Protein AF-A0A3N5NYG0-F1 (afdb_monomer_lite)

Secondary structure (DSSP, 8-state):
-PPPPTTSSSSSHHHHHHHHHHHHHHHHHHHHHH-TTS-HHHHHHHHHHHTT-HHHHHHHHHHT--HHHHHHHHHTT-

Foldseek 3Di:
DDDDDPPPPPVPVVLVVQLVVLVVVLVVLLCQLPPPPHDPVSNVVSVVLLVPDPNNVVSCVSNVHDSVVSNVSVVVPD

Structure (mmCIF, N/CA/C/O backbone):
data_AF-A0A3N5NYG0-F1
#
_entry.id   AF-A0A3N5NYG0-F1
#
loop_
_atom_site.group_PDB
_atom_site.id
_atom_site.type_symbol
_atom_site.label_atom_id
_atom_site.label_alt_id
_atom_site.label_comp_id
_atom_site.label_asym_id
_atom_site.label_entity_id
_atom_site.label_seq_id
_atom_site.pdbx_PDB_ins_code
_atom_site.Cartn_x
_atom_site.Cartn_y
_atom_site.Cartn_z
_atom_site.occupancy
_atom_site.B_iso_or_equiv
_atom_site.auth_seq_id
_atom_site.auth_comp_id
_atom_site.auth_asym_id
_atom_site.auth_atom_id
_atom_site.pdbx_PDB_model_num
ATOM 1 N N . MET A 1 1 ? -4.283 28.038 45.610 1.00 43.84 1 MET A N 1
ATOM 2 C CA . MET A 1 1 ? -4.041 28.010 44.148 1.00 43.84 1 MET A CA 1
ATOM 3 C C . MET A 1 1 ? -3.994 26.559 43.680 1.00 43.84 1 MET A C 1
ATOM 5 O O . MET A 1 1 ? -3.027 25.871 43.976 1.00 43.84 1 MET A O 1
ATOM 9 N N . LYS A 1 2 ? -5.053 26.061 43.028 1.00 43.53 2 LYS A N 1
ATOM 10 C CA . LYS A 1 2 ? -5.063 24.724 42.407 1.00 43.53 2 LYS A CA 1
ATOM 11 C C . LYS A 1 2 ? -4.474 24.855 40.997 1.00 43.53 2 LYS A C 1
ATOM 13 O O . LYS A 1 2 ? -5.023 25.598 40.191 1.00 43.53 2 LYS A O 1
ATOM 18 N N . LYS A 1 3 ? -3.344 24.196 40.721 1.00 45.78 3 LYS A N 1
ATOM 19 C CA . LYS A 1 3 ? -2.774 24.101 39.364 1.00 45.78 3 LYS A CA 1
ATOM 20 C C . LYS A 1 3 ? -3.677 23.192 38.511 1.00 45.78 3 LYS A C 1
ATOM 22 O O . LYS A 1 3 ? -4.109 22.163 39.034 1.00 45.78 3 LYS A O 1
ATOM 27 N N . PRO A 1 4 ? -3.982 23.536 37.248 1.00 49.97 4 PRO A N 1
ATOM 28 C CA . PRO A 1 4 ? -4.752 22.654 36.379 1.00 49.97 4 PRO A CA 1
ATOM 29 C C . PRO A 1 4 ? -3.899 21.441 35.959 1.00 49.97 4 PRO A C 1
ATOM 31 O O . PRO A 1 4 ? -2.675 21.568 35.848 1.00 49.97 4 PRO A O 1
ATOM 34 N N . PRO A 1 5 ? -4.506 20.263 35.735 1.00 48.59 5 PRO A N 1
ATOM 35 C CA . PRO A 1 5 ? -3.777 19.082 35.294 1.00 48.59 5 PRO A CA 1
ATOM 36 C C . PRO A 1 5 ? -3.346 19.240 33.829 1.00 48.59 5 PRO A C 1
ATOM 38 O O . PRO A 1 5 ? -4.170 19.354 32.924 1.00 48.59 5 PRO A O 1
ATOM 41 N N . VAL A 1 6 ? -2.031 19.228 33.601 1.00 54.97 6 VAL A N 1
ATOM 42 C CA . VAL A 1 6 ? -1.352 19.321 32.292 1.00 54.97 6 VAL A CA 1
ATOM 43 C C . VAL A 1 6 ? -1.427 17.979 31.534 1.00 54.97 6 VAL A C 1
ATOM 45 O O . VAL A 1 6 ? -0.459 17.537 30.930 1.00 54.97 6 VAL A O 1
ATOM 48 N N . SER A 1 7 ? -2.561 17.276 31.586 1.00 48.66 7 SER A N 1
ATOM 49 C CA . SER A 1 7 ? -2.683 15.905 31.051 1.00 48.66 7 SER A CA 1
ATOM 50 C C . SER A 1 7 ? -3.632 15.761 29.860 1.00 48.66 7 SER A C 1
ATOM 52 O O . SER A 1 7 ? -3.708 14.678 29.292 1.00 48.66 7 SER A O 1
ATOM 54 N N . LEU A 1 8 ? -4.322 16.824 29.432 1.00 50.34 8 LEU A N 1
ATOM 55 C CA . LEU A 1 8 ? -5.292 16.747 28.325 1.00 50.34 8 LEU A CA 1
ATOM 56 C C . LEU A 1 8 ? -4.771 17.208 26.954 1.00 50.34 8 LEU A C 1
ATOM 58 O O . LEU A 1 8 ? -5.478 17.056 25.965 1.00 50.34 8 LEU A O 1
ATOM 62 N N . LEU A 1 9 ? -3.544 17.729 26.855 1.00 48.56 9 LEU A N 1
ATOM 63 C CA . LEU A 1 9 ? -3.014 18.278 25.593 1.00 48.56 9 LEU A CA 1
ATOM 64 C C . LEU A 1 9 ? -2.072 17.338 24.826 1.00 48.56 9 LEU A C 1
ATOM 66 O O . LEU A 1 9 ? -1.605 17.699 23.750 1.00 48.56 9 LEU A O 1
ATOM 70 N N . ASN A 1 10 ? -1.809 16.130 25.335 1.00 43.12 10 ASN A N 1
ATOM 71 C CA . ASN A 1 10 ? -0.889 15.186 24.685 1.00 43.12 10 ASN A CA 1
ATOM 72 C C . ASN A 1 10 ? -1.588 14.025 23.955 1.00 43.12 10 ASN A C 1
ATOM 74 O O . ASN A 1 10 ? -0.914 13.143 23.432 1.00 43.12 10 ASN A O 1
ATOM 78 N N . SER A 1 11 ? -2.926 14.008 23.926 1.00 45.59 11 SER A N 1
ATOM 79 C CA . SER A 1 11 ? -3.709 12.882 23.390 1.00 45.59 11 SER A CA 1
ATOM 80 C C . SER A 1 11 ? -4.064 13.007 21.903 1.00 45.59 11 SER A C 1
ATOM 82 O O . SER A 1 11 ? -4.408 12.013 21.281 1.00 45.59 11 SER A O 1
ATOM 84 N N . THR A 1 12 ? -3.933 14.192 21.304 1.00 51.62 12 THR A N 1
ATOM 85 C CA . THR A 1 12 ? -4.238 14.408 19.878 1.00 51.62 12 THR A CA 1
ATOM 86 C C . THR A 1 12 ? -3.011 14.239 18.981 1.00 51.62 12 THR A C 1
ATOM 88 O O . THR A 1 12 ? -3.090 13.591 17.948 1.00 51.62 12 THR A O 1
ATOM 91 N N . ARG A 1 13 ? -1.834 14.699 19.425 1.00 50.62 13 ARG A N 1
ATOM 92 C CA . ARG A 1 13 ? -0.603 14.680 18.609 1.00 50.62 13 ARG A CA 1
ATOM 93 C C . ARG A 1 13 ? -0.085 13.268 18.279 1.00 50.62 13 ARG A C 1
ATOM 95 O O . ARG A 1 13 ? 0.618 13.087 17.293 1.00 50.62 13 ARG A O 1
ATOM 102 N N . SER A 1 14 ? -0.405 12.274 19.112 1.00 55.03 14 SER A N 1
ATOM 103 C CA . SER A 1 14 ? 0.022 10.881 18.904 1.00 55.03 14 SER A CA 1
ATOM 104 C C . SER A 1 14 ? -0.810 10.167 17.836 1.00 55.03 14 SER A C 1
ATOM 106 O O . SER A 1 14 ? -0.262 9.385 17.063 1.00 55.03 14 SER A O 1
ATOM 108 N N . VAL A 1 15 ? -2.118 10.439 17.777 1.00 61.34 15 VAL A N 1
ATOM 109 C CA . VAL A 1 15 ? -3.016 9.827 16.784 1.00 61.34 15 VAL A CA 1
ATOM 110 C C . VAL A 1 15 ? -2.642 10.317 15.385 1.00 61.34 15 VAL A C 1
ATOM 112 O O . VAL A 1 15 ? -2.483 9.498 14.485 1.00 61.34 15 VAL A O 1
ATOM 115 N N . ASP A 1 16 ? -2.351 11.613 15.248 1.00 78.69 16 ASP A N 1
ATOM 116 C CA . ASP A 1 16 ? -1.939 12.209 13.975 1.00 78.69 16 ASP A CA 1
ATOM 117 C C . ASP A 1 16 ? -0.606 11.636 13.464 1.00 78.69 16 ASP A C 1
ATOM 119 O O . ASP A 1 16 ? -0.513 11.250 12.305 1.00 78.69 16 ASP A O 1
ATOM 123 N N . ALA A 1 17 ? 0.410 11.470 14.323 1.00 89.56 17 ALA A N 1
ATOM 124 C CA . ALA A 1 17 ? 1.721 10.968 13.889 1.00 89.56 17 ALA A CA 1
ATOM 125 C C . ALA A 1 17 ? 1.691 9.499 13.418 1.00 89.56 1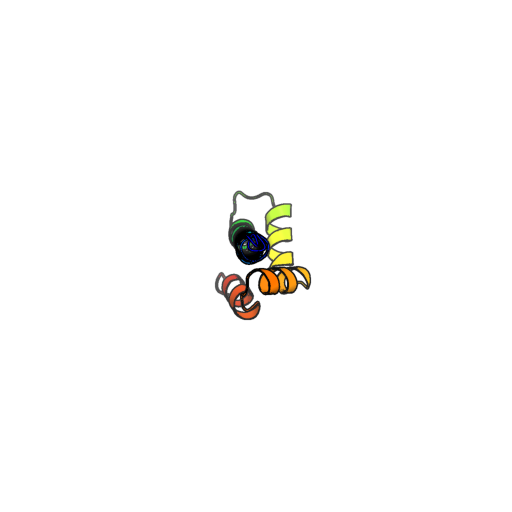7 ALA A C 1
ATOM 127 O O . ALA A 1 17 ? 2.347 9.141 12.437 1.00 89.56 17 ALA A O 1
ATOM 128 N N . HIS A 1 18 ? 0.930 8.634 14.100 1.00 90.88 18 HIS A N 1
ATOM 129 C CA . HIS A 1 18 ? 0.768 7.241 13.670 1.00 90.88 18 HIS A CA 1
ATOM 130 C C . HIS A 1 18 ? -0.061 7.150 12.387 1.00 90.88 18 HIS A C 1
ATOM 132 O O . HIS A 1 18 ? 0.267 6.355 11.506 1.00 90.88 18 HIS A O 1
ATOM 138 N N . GLN A 1 19 ? -1.093 7.986 12.259 1.00 93.62 19 GLN A N 1
ATOM 139 C CA . GLN A 1 19 ? -1.905 8.077 11.052 1.00 93.62 19 GLN A CA 1
ATOM 140 C C . GLN A 1 19 ? -1.075 8.567 9.855 1.00 93.62 19 GLN A C 1
ATOM 142 O O . GLN A 1 19 ? -1.118 7.956 8.789 1.00 93.62 19 GLN A O 1
ATOM 147 N N . GLU A 1 20 ? -0.258 9.608 10.031 1.00 92.81 20 GLU A N 1
ATOM 148 C CA . GLU A 1 20 ? 0.669 10.118 9.013 1.00 92.81 20 GLU A CA 1
ATOM 149 C C . GLU A 1 20 ? 1.679 9.052 8.578 1.00 92.81 20 GLU A C 1
ATOM 151 O O . GLU A 1 20 ? 1.880 8.837 7.379 1.00 92.81 20 GLU A O 1
ATOM 156 N N . LEU A 1 21 ? 2.275 8.335 9.537 1.00 95.44 21 LEU A N 1
ATOM 157 C CA . LEU A 1 21 ? 3.187 7.232 9.242 1.00 95.44 21 LEU A CA 1
ATOM 158 C C . LEU A 1 21 ? 2.480 6.124 8.453 1.00 95.44 21 LEU A C 1
ATOM 160 O O . LEU A 1 21 ? 3.032 5.611 7.480 1.00 95.44 21 LEU A O 1
ATOM 164 N N . ALA A 1 22 ? 1.252 5.779 8.834 1.00 95.75 22 ALA A N 1
ATOM 165 C CA . ALA A 1 22 ? 0.473 4.758 8.153 1.00 95.75 22 ALA A CA 1
ATOM 166 C C . ALA A 1 22 ? 0.138 5.140 6.708 1.00 95.75 22 ALA A C 1
ATOM 168 O O . ALA A 1 22 ? 0.312 4.331 5.793 1.00 95.75 22 ALA A O 1
ATOM 169 N N . VAL A 1 23 ? -0.252 6.396 6.479 1.00 94.62 23 VAL A N 1
ATOM 170 C CA . VAL A 1 23 ? -0.448 6.941 5.131 1.00 94.62 23 VAL A CA 1
ATOM 171 C C . VAL A 1 23 ? 0.854 6.881 4.328 1.00 94.62 23 VAL A C 1
ATOM 173 O O . VAL A 1 23 ? 0.836 6.475 3.164 1.00 94.62 23 VAL A O 1
ATOM 176 N N . ALA A 1 24 ? 1.991 7.236 4.933 1.00 95.94 24 ALA A N 1
ATOM 177 C CA . ALA A 1 24 ? 3.289 7.195 4.267 1.00 95.94 24 ALA A CA 1
ATOM 178 C C . ALA A 1 24 ? 3.691 5.769 3.858 1.00 95.94 24 ALA A C 1
ATOM 180 O O . ALA A 1 24 ? 4.138 5.572 2.728 1.00 95.94 24 ALA A O 1
ATOM 181 N N . VAL A 1 25 ? 3.475 4.774 4.724 1.00 96.25 25 VAL A N 1
ATOM 182 C CA . VAL A 1 25 ? 3.735 3.355 4.424 1.00 96.25 25 VAL A CA 1
ATOM 183 C C . VAL A 1 25 ? 2.894 2.882 3.238 1.00 96.25 25 VAL A C 1
ATOM 185 O O . VAL A 1 25 ? 3.435 2.313 2.289 1.00 96.25 25 VAL A O 1
ATOM 188 N N . ILE A 1 26 ? 1.587 3.164 3.244 1.00 95.69 26 ILE A N 1
ATOM 189 C CA . ILE A 1 26 ? 0.682 2.771 2.153 1.00 95.69 26 ILE A CA 1
ATOM 190 C C . ILE A 1 26 ? 1.084 3.458 0.841 1.00 95.69 26 ILE A C 1
ATOM 192 O O . ILE A 1 26 ? 1.161 2.813 -0.207 1.00 95.69 26 ILE A O 1
ATOM 196 N N . ARG A 1 27 ? 1.395 4.758 0.889 1.00 95.19 27 ARG A N 1
ATOM 197 C CA . ARG A 1 27 ? 1.844 5.522 -0.280 1.00 95.19 27 ARG A CA 1
ATOM 198 C C . ARG A 1 27 ? 3.161 4.988 -0.838 1.00 95.19 27 ARG A C 1
ATOM 200 O O . ARG A 1 27 ? 3.291 4.872 -2.054 1.00 95.19 27 ARG A O 1
ATOM 207 N N . GLN A 1 28 ? 4.118 4.649 0.023 1.00 96.12 28 GLN A N 1
ATOM 208 C CA . GLN A 1 28 ? 5.395 4.089 -0.411 1.00 96.12 28 GLN A CA 1
ATOM 209 C C . GLN A 1 28 ? 5.204 2.720 -1.065 1.00 96.12 28 GLN A C 1
ATOM 211 O O . GLN A 1 28 ? 5.780 2.483 -2.119 1.00 96.12 28 GLN A O 1
ATOM 216 N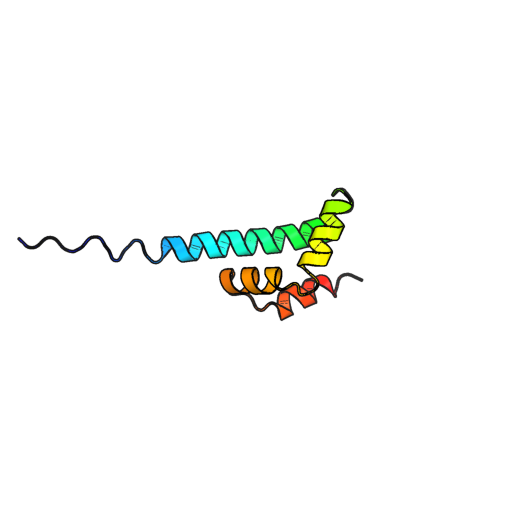 N . ALA A 1 29 ? 4.335 1.863 -0.522 1.00 95.38 29 ALA A N 1
ATOM 217 C CA . ALA A 1 29 ? 4.019 0.584 -1.152 1.00 95.38 29 ALA A CA 1
ATOM 218 C C . ALA A 1 29 ? 3.413 0.756 -2.559 1.00 95.38 29 ALA A C 1
ATOM 220 O O . ALA A 1 29 ? 3.786 0.033 -3.479 1.00 95.38 29 ALA A O 1
ATOM 221 N N . LEU A 1 30 ? 2.525 1.737 -2.765 1.00 94.12 30 LEU A N 1
ATOM 222 C CA . LEU A 1 30 ? 1.975 2.040 -4.098 1.00 94.12 30 LEU A CA 1
ATOM 223 C C . LEU A 1 30 ? 3.065 2.483 -5.088 1.00 94.12 30 LEU A C 1
ATOM 225 O O . LEU A 1 30 ? 3.083 2.037 -6.237 1.00 94.12 30 LEU A O 1
ATOM 229 N N . LEU A 1 31 ? 3.994 3.333 -4.641 1.00 94.50 31 LEU A N 1
ATOM 230 C CA . LEU A 1 31 ? 5.135 3.763 -5.454 1.00 94.50 31 LEU A CA 1
ATOM 231 C C . LEU A 1 31 ? 6.069 2.589 -5.769 1.00 94.50 31 LEU A C 1
ATOM 233 O O . LEU A 1 31 ? 6.445 2.382 -6.918 1.00 94.50 31 LEU A O 1
ATOM 237 N N . ASP A 1 32 ? 6.412 1.785 -4.770 1.00 95.56 32 ASP A N 1
ATOM 238 C CA . ASP A 1 32 ? 7.323 0.655 -4.923 1.00 95.56 32 ASP A CA 1
ATOM 239 C C . ASP A 1 32 ? 6.748 -0.436 -5.833 1.00 95.56 32 ASP A C 1
ATOM 241 O O . ASP A 1 32 ? 7.485 -1.017 -6.625 1.00 95.56 32 ASP A O 1
ATOM 245 N N . ALA A 1 33 ? 5.437 -0.692 -5.794 1.00 93.69 33 ALA A N 1
ATOM 246 C CA . ALA A 1 33 ? 4.790 -1.695 -6.645 1.00 93.69 33 ALA A CA 1
ATOM 247 C C . ALA A 1 33 ? 4.868 -1.373 -8.152 1.00 93.69 33 ALA A C 1
ATOM 249 O O . ALA A 1 33 ? 4.783 -2.286 -8.987 1.00 93.69 33 ALA A O 1
ATOM 250 N N . THR A 1 34 ? 5.032 -0.089 -8.483 1.00 91.31 34 THR A N 1
ATOM 251 C CA . THR A 1 34 ? 4.957 0.471 -9.842 1.00 91.31 34 THR A CA 1
ATOM 252 C C . THR A 1 34 ? 6.302 0.988 -10.343 1.00 91.31 34 THR A C 1
ATOM 254 O O . THR A 1 34 ? 6.488 1.153 -11.545 1.00 91.31 34 THR A O 1
ATOM 257 N N . ASN A 1 35 ? 7.268 1.200 -9.447 1.00 92.25 35 ASN A N 1
ATOM 258 C CA . ASN A 1 35 ? 8.584 1.720 -9.783 1.00 92.25 35 ASN A CA 1
ATOM 259 C C . ASN A 1 35 ? 9.451 0.652 -10.483 1.00 92.25 35 ASN A C 1
ATOM 261 O O . ASN A 1 35 ? 9.944 -0.260 -9.814 1.00 92.25 35 ASN A O 1
ATOM 265 N N . PRO A 1 36 ? 9.741 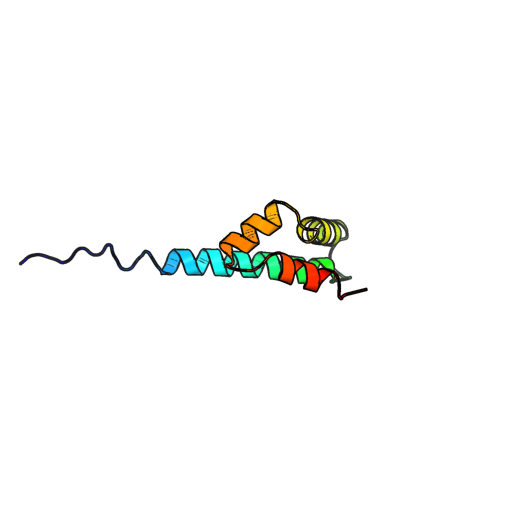0.768 -11.794 1.00 90.12 36 PRO A N 1
ATOM 266 C CA . PRO A 1 36 ? 10.546 -0.222 -12.513 1.00 90.12 36 PRO A CA 1
ATOM 267 C C . PRO A 1 36 ? 12.008 -0.263 -12.042 1.00 90.12 36 PRO A C 1
ATOM 269 O O . PRO A 1 36 ? 12.678 -1.283 -12.210 1.00 90.12 36 PRO A O 1
ATOM 272 N N . CYS A 1 37 ? 12.494 0.809 -11.412 1.00 94.69 37 CYS A N 1
ATOM 273 C CA . CYS A 1 37 ? 13.852 0.910 -10.884 1.00 94.69 37 CYS A CA 1
ATOM 274 C C . CYS A 1 37 ? 13.997 0.313 -9.475 1.00 94.69 37 CYS A C 1
ATOM 276 O O . CYS A 1 37 ? 15.120 0.114 -9.012 1.00 94.69 37 CYS A O 1
ATOM 278 N N . ALA A 1 38 ? 12.895 0.019 -8.776 1.00 92.69 38 ALA A N 1
ATOM 279 C CA . ALA A 1 38 ? 12.952 -0.659 -7.486 1.00 92.69 38 ALA A CA 1
ATOM 280 C C . ALA A 1 38 ? 13.411 -2.116 -7.657 1.00 92.69 38 ALA A C 1
ATOM 282 O O . ALA A 1 38 ? 13.098 -2.773 -8.653 1.00 92.69 38 ALA A O 1
ATOM 283 N N . ALA A 1 39 ? 14.139 -2.644 -6.668 1.00 95.94 39 ALA A N 1
ATOM 284 C CA . ALA A 1 39 ? 14.561 -4.043 -6.665 1.00 95.94 39 ALA A CA 1
ATOM 285 C C . ALA A 1 39 ? 13.342 -4.979 -6.753 1.00 95.94 39 ALA A C 1
ATOM 287 O O . ALA A 1 39 ? 12.334 -4.727 -6.095 1.00 95.94 39 ALA A O 1
ATOM 288 N N . SER A 1 40 ? 13.445 -6.086 -7.499 1.00 94.81 40 SER A N 1
ATOM 289 C CA . SER A 1 40 ? 12.330 -7.031 -7.711 1.00 94.81 40 SER A CA 1
ATOM 290 C C . SER A 1 40 ? 11.645 -7.441 -6.407 1.00 94.81 40 SER A C 1
ATOM 292 O O . SER A 1 40 ? 10.444 -7.248 -6.266 1.00 94.81 40 SER A O 1
ATOM 294 N N . ARG A 1 41 ? 12.430 -7.853 -5.401 1.00 96.19 41 ARG A N 1
ATOM 295 C CA . ARG A 1 41 ? 11.932 -8.217 -4.063 1.00 96.19 41 ARG A CA 1
ATOM 296 C C . ARG A 1 41 ? 11.079 -7.130 -3.394 1.00 96.19 41 ARG A C 1
ATOM 298 O O . ARG A 1 41 ? 10.166 -7.450 -2.646 1.00 96.19 41 ARG A O 1
ATOM 305 N N . VAL A 1 42 ? 11.401 -5.855 -3.631 1.00 96.00 42 VAL A N 1
ATOM 306 C CA . VAL A 1 42 ? 10.684 -4.710 -3.049 1.00 96.00 42 VAL A CA 1
ATOM 307 C C . VAL A 1 42 ? 9.353 -4.528 -3.769 1.00 96.00 42 VAL A C 1
ATOM 309 O O . VAL A 1 42 ? 8.325 -4.421 -3.110 1.00 96.00 42 VAL A O 1
ATOM 312 N N . ARG A 1 43 ? 9.351 -4.594 -5.106 1.00 95.56 43 ARG A N 1
ATOM 313 C CA . ARG A 1 43 ? 8.120 -4.523 -5.907 1.00 95.56 43 ARG A CA 1
ATOM 314 C C . ARG A 1 43 ? 7.166 -5.668 -5.583 1.00 95.56 43 ARG A C 1
ATOM 316 O O . ARG A 1 43 ? 5.981 -5.432 -5.376 1.00 95.56 43 ARG A O 1
ATOM 323 N N . ASP A 1 44 ? 7.684 -6.892 -5.508 1.00 94.81 44 ASP A N 1
ATOM 324 C CA . ASP A 1 44 ? 6.890 -8.090 -5.225 1.00 94.81 44 ASP A CA 1
ATOM 325 C C . ASP A 1 44 ? 6.325 -8.049 -3.800 1.00 94.81 44 ASP A C 1
ATOM 327 O O . ASP A 1 44 ? 5.145 -8.327 -3.592 1.00 94.81 44 ASP A O 1
ATOM 331 N N . GLY A 1 45 ? 7.135 -7.617 -2.827 1.00 95.44 45 GLY A N 1
ATOM 332 C CA . GLY A 1 45 ? 6.685 -7.395 -1.453 1.00 95.44 45 GLY A CA 1
ATOM 333 C C . GLY A 1 45 ? 5.602 -6.319 -1.355 1.00 95.44 45 GLY A C 1
ATOM 334 O O . GLY A 1 45 ? 4.593 -6.525 -0.683 1.00 95.44 45 GLY A O 1
ATOM 335 N N . ALA A 1 46 ? 5.763 -5.201 -2.066 1.00 95.00 46 ALA A N 1
ATOM 336 C CA . ALA A 1 46 ? 4.772 -4.132 -2.113 1.00 95.00 46 ALA A CA 1
ATOM 337 C C . ALA A 1 46 ? 3.455 -4.590 -2.760 1.00 95.00 46 ALA A C 1
ATOM 339 O O . ALA A 1 46 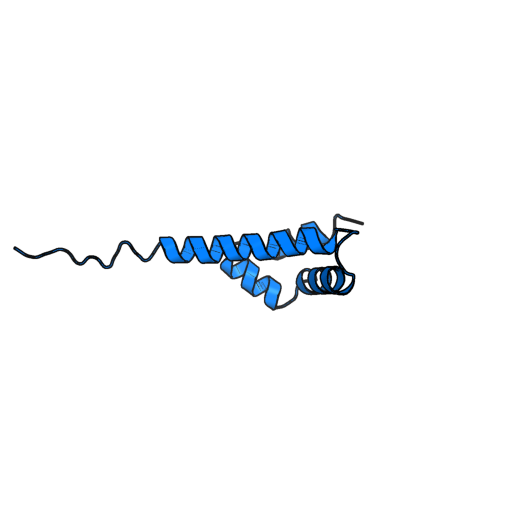? 2.382 -4.331 -2.217 1.00 95.00 46 ALA A O 1
ATOM 340 N N . ARG A 1 47 ? 3.520 -5.343 -3.866 1.00 93.56 47 ARG A N 1
ATOM 341 C CA . ARG A 1 47 ? 2.342 -5.955 -4.504 1.00 93.56 47 ARG A CA 1
ATOM 342 C C . ARG A 1 47 ? 1.642 -6.936 -3.568 1.00 93.56 47 ARG A C 1
ATOM 344 O O . ARG A 1 47 ? 0.426 -6.876 -3.435 1.00 93.56 47 ARG A O 1
ATOM 351 N N . ALA A 1 48 ? 2.391 -7.795 -2.877 1.00 94.19 48 ALA A N 1
ATOM 352 C CA . ALA A 1 48 ? 1.832 -8.742 -1.913 1.00 94.19 48 ALA A CA 1
ATOM 353 C C . ALA A 1 48 ? 1.174 -8.033 -0.718 1.00 94.19 48 ALA A C 1
ATOM 355 O O . ALA A 1 48 ? 0.084 -8.414 -0.292 1.00 94.19 48 ALA A O 1
ATOM 356 N N . PHE A 1 49 ? 1.799 -6.970 -0.205 1.00 94.75 49 PHE A N 1
ATOM 357 C CA . PHE A 1 49 ? 1.207 -6.110 0.816 1.00 94.75 49 PHE A CA 1
ATOM 358 C C . PHE A 1 49 ? -0.120 -5.510 0.330 1.00 94.75 49 PHE A C 1
ATOM 360 O O . PHE A 1 49 ? -1.140 -5.651 1.009 1.00 94.75 49 PHE A O 1
ATOM 367 N N . LEU A 1 50 ? -0.119 -4.920 -0.870 1.00 94.00 50 LEU A N 1
ATOM 368 C CA . LEU A 1 50 ? -1.278 -4.279 -1.491 1.00 94.00 50 LEU A CA 1
ATOM 369 C C . LEU A 1 50 ? -2.362 -5.258 -1.956 1.00 94.00 50 LEU A C 1
ATOM 371 O O . LEU A 1 50 ? -3.485 -4.823 -2.161 1.00 94.00 50 LEU A O 1
ATOM 375 N N . ALA A 1 51 ? -2.097 -6.562 -2.059 1.00 91.56 51 ALA A N 1
ATOM 376 C CA . ALA A 1 51 ? -3.056 -7.582 -2.501 1.00 91.56 51 ALA A CA 1
ATOM 377 C C . ALA A 1 51 ? -4.133 -7.943 -1.449 1.00 91.56 51 ALA A C 1
ATOM 379 O O . ALA A 1 51 ? -4.661 -9.053 -1.429 1.00 91.56 51 ALA A O 1
ATOM 380 N N . GLY A 1 52 ? -4.461 -7.021 -0.542 1.00 88.12 52 GLY A N 1
ATOM 381 C CA . GLY A 1 52 ? -5.481 -7.231 0.488 1.00 88.12 52 GLY A CA 1
ATOM 382 C C . GLY A 1 52 ? -4.984 -8.019 1.696 1.00 88.12 52 GLY A C 1
ATOM 383 O O . GLY A 1 52 ? -5.796 -8.632 2.397 1.00 88.12 52 GLY A O 1
ATOM 384 N N . SER A 1 53 ? -3.670 -8.000 1.938 1.00 91.38 53 SER A N 1
ATOM 385 C CA . SER A 1 53 ? -3.048 -8.645 3.094 1.00 91.38 53 SER A CA 1
ATOM 386 C C . SER A 1 53 ? -3.684 -8.191 4.423 1.00 91.38 53 SER A C 1
ATOM 388 O O . SER A 1 53 ? -4.175 -7.060 4.524 1.00 91.38 53 SER A O 1
ATOM 390 N N . PRO A 1 54 ? -3.666 -9.028 5.480 1.00 93.81 54 PRO A N 1
ATOM 391 C CA . PRO A 1 54 ? -4.097 -8.606 6.815 1.00 93.81 54 PRO A CA 1
ATOM 392 C C . PRO A 1 54 ? -3.358 -7.349 7.287 1.00 93.81 54 PRO A C 1
ATOM 394 O O . PRO A 1 54 ? -3.979 -6.434 7.819 1.00 93.81 54 PRO A O 1
ATOM 397 N N . MET A 1 55 ? -2.060 -7.269 6.982 1.00 94.19 55 MET A N 1
ATOM 398 C CA . MET A 1 55 ? -1.220 -6.128 7.330 1.00 94.19 55 MET A CA 1
ATOM 399 C C . MET A 1 55 ? -1.724 -4.836 6.674 1.00 94.19 55 MET A C 1
ATOM 401 O O . MET A 1 55 ? -1.830 -3.819 7.349 1.00 94.19 55 MET A O 1
ATOM 405 N N . LEU A 1 56 ? -2.125 -4.863 5.396 1.00 94.62 56 LEU A N 1
ATOM 406 C CA . LEU A 1 56 ? -2.732 -3.696 4.745 1.00 94.62 56 LEU A CA 1
ATOM 407 C C . LEU A 1 56 ? -3.972 -3.201 5.496 1.00 94.62 56 LEU A C 1
ATOM 409 O O . LEU A 1 56 ? -4.130 -2.000 5.676 1.00 94.62 56 LEU A O 1
ATOM 413 N N . ARG A 1 57 ? -4.843 -4.108 5.953 1.00 94.31 57 ARG A N 1
ATOM 414 C CA . ARG A 1 57 ? -6.068 -3.724 6.676 1.00 94.31 57 ARG A CA 1
ATOM 415 C C . ARG A 1 57 ? -5.755 -3.032 7.998 1.00 94.31 57 ARG A C 1
ATOM 417 O O . ARG A 1 57 ? -6.423 -2.058 8.328 1.00 94.31 57 ARG A O 1
ATOM 424 N N . GLU A 1 58 ? -4.743 -3.503 8.720 1.00 95.19 58 GLU A N 1
ATOM 425 C CA . GLU A 1 58 ? -4.278 -2.860 9.953 1.00 95.19 58 GLU A CA 1
ATOM 426 C C . GLU A 1 58 ? -3.742 -1.456 9.674 1.00 95.19 58 GLU A C 1
ATOM 428 O O . GLU A 1 58 ? -4.185 -0.494 10.298 1.00 95.19 58 GLU A O 1
ATOM 433 N N . TRP A 1 59 ? -2.864 -1.314 8.677 1.00 95.50 59 TRP A N 1
ATOM 434 C CA . TRP A 1 59 ? -2.330 -0.010 8.287 1.00 95.50 59 TRP A CA 1
ATOM 435 C C . TRP A 1 59 ? -3.420 0.941 7.785 1.00 95.50 59 TRP A C 1
ATOM 437 O O . TRP A 1 59 ? -3.391 2.118 8.126 1.00 95.50 59 TRP A O 1
ATOM 447 N N . CYS A 1 60 ? -4.419 0.455 7.044 1.00 95.50 60 CYS A N 1
ATOM 448 C CA . CYS A 1 60 ? -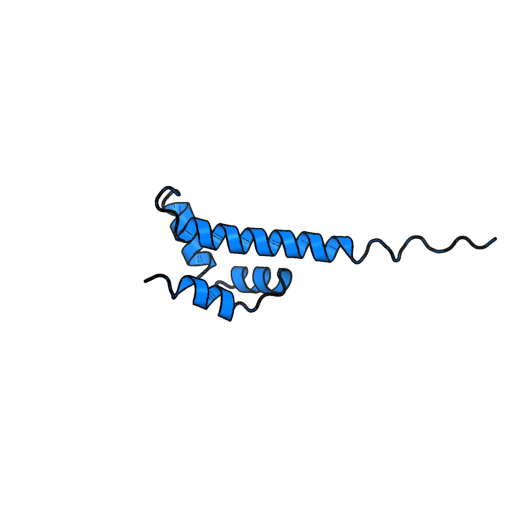5.587 1.249 6.658 1.00 95.50 60 CYS A CA 1
ATOM 449 C C . CYS A 1 60 ? -6.408 1.690 7.877 1.00 95.50 60 CYS A C 1
ATOM 451 O O . CYS A 1 60 ? -6.823 2.844 7.935 1.00 95.50 60 CYS A O 1
ATOM 453 N N . GLY A 1 61 ? -6.591 0.810 8.867 1.00 94.88 61 GLY A N 1
ATOM 454 C CA . GLY A 1 61 ? -7.255 1.143 10.126 1.00 94.88 61 GLY A CA 1
ATOM 455 C C . GLY A 1 61 ? -6.532 2.251 10.894 1.00 94.88 61 GLY A C 1
ATOM 456 O O . GLY A 1 61 ? -7.176 3.190 11.353 1.00 94.88 61 GLY A O 1
ATOM 457 N N . VAL A 1 62 ? -5.197 2.191 10.966 1.00 94.75 62 VAL A N 1
ATOM 458 C CA . VAL A 1 62 ? -4.373 3.252 11.574 1.00 94.75 62 VAL A CA 1
ATOM 459 C C . VAL A 1 62 ? -4.410 4.538 10.742 1.00 94.75 62 VAL A C 1
ATOM 461 O O . VAL A 1 62 ? -4.466 5.626 11.302 1.00 94.75 62 VAL A O 1
ATOM 464 N N . ALA A 1 63 ? -4.412 4.427 9.412 1.00 93.00 63 ALA A N 1
ATOM 465 C CA . ALA A 1 63 ? -4.451 5.561 8.490 1.00 93.00 63 ALA A CA 1
ATOM 466 C C . ALA A 1 63 ? -5.835 6.234 8.386 1.00 93.00 63 ALA A C 1
ATOM 468 O O . ALA A 1 63 ? -5.943 7.293 7.768 1.00 93.00 63 ALA A O 1
ATOM 469 N N . GLY A 1 64 ? -6.895 5.619 8.921 1.00 92.88 64 GLY A N 1
ATOM 470 C CA . GLY A 1 64 ? -8.272 6.071 8.708 1.00 92.88 64 GLY A CA 1
ATOM 471 C C . GLY A 1 64 ? -8.740 5.941 7.251 1.00 92.88 64 GLY A C 1
ATOM 472 O O . GLY A 1 64 ? -9.595 6.706 6.809 1.00 92.88 64 GLY A O 1
ATOM 473 N N . LEU A 1 65 ? -8.168 5.003 6.488 1.00 91.75 65 LEU A N 1
ATOM 474 C CA . LEU A 1 65 ? -8.478 4.772 5.075 1.00 91.75 65 LEU A CA 1
ATOM 475 C C . LEU A 1 65 ? -9.359 3.533 4.890 1.00 91.75 65 LEU A C 1
ATOM 477 O O . LEU A 1 65 ? -9.217 2.542 5.605 1.00 91.75 65 LEU A O 1
ATOM 481 N N . ASP A 1 66 ? -10.216 3.550 3.867 1.00 91.69 66 ASP A N 1
ATOM 482 C CA . ASP A 1 66 ? -10.917 2.341 3.431 1.00 91.69 66 ASP A CA 1
ATOM 483 C C . ASP A 1 66 ? -9.956 1.452 2.612 1.00 91.69 66 ASP A C 1
ATOM 485 O O . ASP A 1 66 ? -9.484 1.876 1.548 1.00 91.69 66 ASP A O 1
ATOM 489 N N . PRO A 1 67 ? -9.667 0.211 3.051 1.00 89.00 67 PRO A N 1
ATOM 490 C CA . PRO A 1 67 ? -8.797 -0.700 2.313 1.00 89.00 67 PRO A CA 1
ATOM 491 C C . PRO A 1 67 ? -9.308 -1.014 0.900 1.00 89.00 67 PRO A C 1
ATOM 493 O O . PRO A 1 67 ? -8.496 -1.293 0.022 1.00 89.00 67 PRO A O 1
ATOM 496 N N . ARG A 1 68 ? -10.619 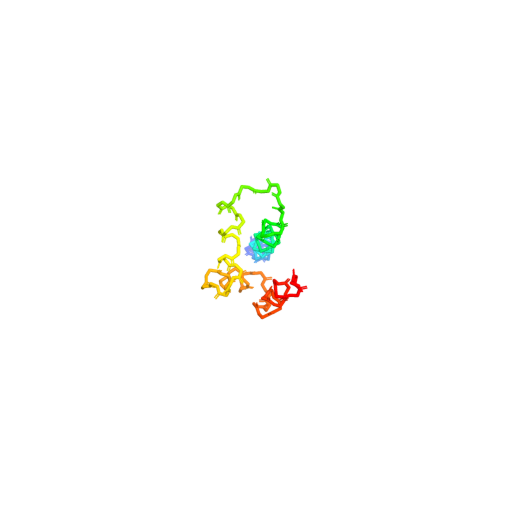-0.935 0.632 1.00 89.25 68 ARG A N 1
ATOM 497 C CA . ARG A 1 68 ? -11.178 -1.138 -0.717 1.00 89.25 68 ARG A CA 1
ATOM 498 C C . ARG A 1 68 ? -10.695 -0.070 -1.692 1.00 89.25 68 ARG A C 1
ATOM 500 O O . ARG A 1 68 ? -10.308 -0.399 -2.806 1.00 89.25 68 ARG A O 1
ATOM 507 N N . VAL A 1 69 ? -10.641 1.186 -1.250 1.00 87.38 69 VAL A N 1
ATOM 508 C CA . VAL A 1 69 ? -10.157 2.307 -2.070 1.00 87.38 69 VAL A CA 1
ATOM 509 C C . VAL A 1 69 ? -8.676 2.127 -2.407 1.00 87.38 69 VAL A C 1
ATOM 511 O O . VAL A 1 69 ? -8.263 2.345 -3.545 1.00 87.38 69 VAL A O 1
ATOM 514 N N . VAL A 1 70 ? -7.875 1.674 -1.439 1.00 86.75 70 VAL A N 1
ATOM 515 C CA . VAL A 1 70 ? -6.447 1.392 -1.657 1.00 86.75 70 VAL A CA 1
ATOM 516 C C . VAL A 1 70 ? -6.253 0.228 -2.638 1.00 86.75 70 VAL A C 1
ATOM 518 O O . VAL A 1 70 ? -5.387 0.296 -3.508 1.00 86.75 70 VAL A O 1
ATOM 521 N N . LEU A 1 71 ? -7.088 -0.811 -2.554 1.00 86.19 71 LEU A N 1
ATOM 522 C CA . LEU A 1 71 ? -7.061 -1.950 -3.479 1.00 86.19 71 LEU A CA 1
ATOM 523 C C . LEU A 1 71 ? -7.412 -1.547 -4.915 1.00 86.19 71 LEU A C 1
ATOM 525 O O . LEU A 1 71 ? -6.740 -1.967 -5.856 1.00 86.19 71 LEU A O 1
ATOM 529 N N . GLU A 1 72 ? -8.425 -0.700 -5.097 1.00 84.56 72 GLU A N 1
ATOM 530 C CA . GLU A 1 72 ? -8.796 -0.191 -6.421 1.00 84.56 72 GLU A CA 1
ATOM 531 C C . GLU A 1 72 ? -7.676 0.622 -7.075 1.00 84.56 72 GLU A C 1
ATOM 533 O O . GLU A 1 72 ? -7.482 0.540 -8.287 1.00 84.56 72 GLU A O 1
ATOM 538 N N . MET A 1 73 ? -6.916 1.384 -6.283 1.00 78.94 73 MET A N 1
ATOM 539 C CA . MET A 1 73 ? -5.753 2.125 -6.780 1.00 78.94 73 MET A CA 1
ATOM 540 C C . MET A 1 73 ? -4.665 1.186 -7.310 1.00 78.94 73 MET A C 1
ATOM 542 O O . MET A 1 73 ? -3.931 1.566 -8.216 1.00 78.94 73 MET A O 1
ATOM 546 N N . CYS A 1 74 ? -4.568 -0.038 -6.785 1.00 69.75 74 CYS A N 1
ATOM 547 C CA . CYS A 1 74 ? -3.653 -1.057 -7.295 1.00 69.75 74 CYS A CA 1
ATOM 548 C C . CYS A 1 74 ? -4.186 -1.730 -8.574 1.00 69.75 74 CYS A C 1
ATOM 550 O O . CYS A 1 74 ? -3.399 -2.048 -9.458 1.00 69.75 74 CYS A O 1
ATOM 552 N N . GLY A 1 75 ? -5.504 -1.941 -8.681 1.00 59.78 75 GLY A N 1
ATOM 553 C CA . GLY A 1 75 ? -6.134 -2.653 -9.804 1.00 59.78 75 GLY A CA 1
ATOM 554 C C . GLY A 1 75 ? -6.380 -1.824 -11.073 1.00 59.78 75 GLY A C 1
ATOM 555 O O . GLY A 1 75 ? -6.582 -2.399 -12.133 1.00 59.78 75 GLY A O 1
ATOM 556 N N . LYS A 1 76 ? -6.357 -0.488 -11.002 1.00 55.81 76 LYS A N 1
ATOM 557 C CA . LYS A 1 76 ? -6.542 0.411 -12.166 1.00 55.81 76 LYS A CA 1
ATOM 558 C C . LYS A 1 76 ? -5.256 0.664 -12.975 1.00 55.81 76 LYS A C 1
ATOM 560 O O . LYS A 1 76 ? -5.185 1.653 -13.697 1.00 55.81 76 LYS A O 1
ATOM 565 N N . GLN A 1 77 ? -4.230 -0.167 -12.803 1.00 50.28 77 GLN A N 1
ATOM 566 C CA . GLN A 1 77 ? -2.888 0.052 -13.360 1.00 50.28 77 GLN A CA 1
ATOM 567 C C . GLN A 1 77 ? -2.458 -1.013 -14.385 1.00 50.28 77 GLN A C 1
ATOM 569 O O . GLN A 1 77 ? -1.271 -1.083 -14.703 1.00 50.28 77 GLN A O 1
ATOM 574 N N . ASP A 1 78 ? -3.410 -1.811 -14.880 1.00 40.09 78 ASP A N 1
ATOM 575 C CA . ASP A 1 78 ? -3.242 -2.752 -16.002 1.00 40.09 78 ASP A CA 1
ATOM 576 C C . ASP A 1 78 ? -3.842 -2.165 -17.291 1.00 40.09 78 ASP A C 1
ATOM 578 O O . ASP A 1 78 ? -4.997 -1.672 -17.228 1.00 40.09 78 ASP A O 1
#

pLDDT: mean 82.02, std 18.91, range [40.09, 96.25]

Sequence (78 aa):
MKKPPVSLLNSTRSVDAHQELAVAVIRQALLDATNPCAASRVRDGARAFLAGSPMLREWCGVAGLDPRVVLEMCGKQD

Radius of gyration: 17.46 Å; chains: 1; bounding box: 26×37×60 Å